Protein AF-A0AAV4SU28-F1 (afdb_monomer)

Structure (mmCIF, N/CA/C/O backbone):
data_AF-A0AAV4SU28-F1
#
_entry.id   AF-A0AAV4SU28-F1
#
loop_
_atom_site.group_PDB
_atom_site.id
_atom_site.type_symbol
_atom_site.label_atom_id
_atom_site.label_alt_id
_atom_site.label_comp_id
_atom_site.label_asym_id
_atom_site.label_entity_id
_atom_site.label_seq_id
_atom_site.pdbx_PDB_ins_code
_atom_site.Cartn_x
_atom_site.Cartn_y
_atom_site.Cartn_z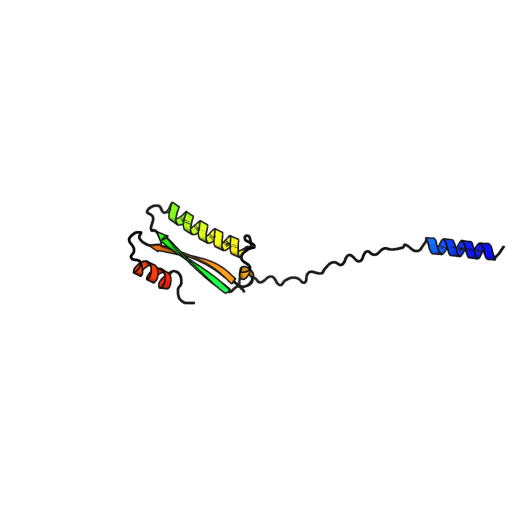
_atom_site.occupancy
_atom_site.B_iso_or_equiv
_atom_site.auth_seq_id
_atom_site.auth_comp_id
_atom_site.auth_asym_id
_atom_site.auth_atom_id
_atom_site.pdbx_PDB_model_num
ATOM 1 N N . MET A 1 1 ? 59.015 34.324 -66.069 1.00 58.31 1 MET A N 1
ATOM 2 C CA . MET A 1 1 ? 57.690 34.863 -65.673 1.00 58.31 1 MET A CA 1
ATOM 3 C C . MET A 1 1 ? 56.615 33.785 -65.488 1.00 58.31 1 MET A C 1
ATOM 5 O O . MET A 1 1 ? 55.782 33.952 -64.611 1.00 58.31 1 MET A O 1
ATOM 9 N N . SER A 1 2 ? 56.654 32.653 -66.210 1.00 60.47 2 SER A N 1
ATOM 10 C CA . SER A 1 2 ? 55.614 31.604 -66.120 1.00 60.47 2 SER A CA 1
ATOM 11 C C . SER A 1 2 ? 55.551 30.825 -64.792 1.00 60.47 2 SER A C 1
ATOM 13 O O . SER A 1 2 ? 54.471 30.420 -64.383 1.00 60.47 2 SER A O 1
ATOM 15 N N . GLN A 1 3 ? 56.673 30.628 -64.085 1.00 62.03 3 GLN A N 1
ATOM 16 C CA . GLN A 1 3 ? 56.677 29.835 -62.841 1.00 62.03 3 GLN A CA 1
ATOM 17 C C . GLN A 1 3 ? 56.096 30.572 -61.624 1.00 62.03 3 GLN A C 1
ATOM 19 O O . GLN A 1 3 ? 55.551 29.937 -60.727 1.00 62.03 3 GLN A O 1
ATOM 24 N N . ILE A 1 4 ? 56.141 31.908 -61.620 1.00 69.88 4 ILE A N 1
ATOM 25 C CA . ILE A 1 4 ? 55.579 32.728 -60.533 1.00 69.88 4 ILE A CA 1
ATOM 26 C C . ILE A 1 4 ? 54.047 32.656 -60.558 1.00 69.88 4 ILE A C 1
ATOM 28 O O . ILE A 1 4 ? 53.417 32.561 -59.511 1.00 69.88 4 ILE A O 1
ATOM 32 N N . ILE A 1 5 ? 53.449 32.615 -61.754 1.00 67.00 5 ILE A N 1
ATOM 33 C CA . ILE A 1 5 ? 51.992 32.531 -61.925 1.00 67.00 5 ILE A CA 1
ATOM 34 C C . ILE A 1 5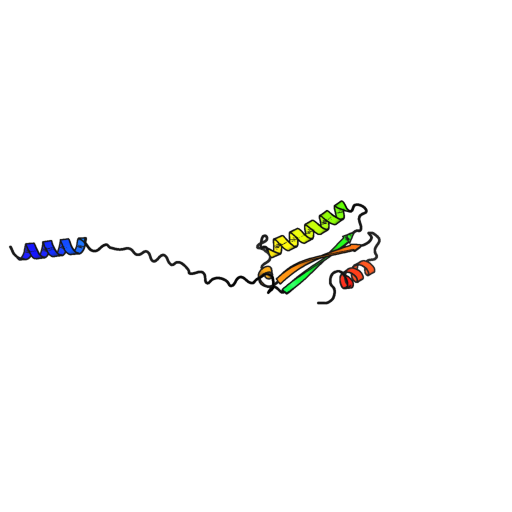 ? 51.465 31.203 -61.371 1.00 67.00 5 ILE A C 1
ATOM 36 O O . ILE A 1 5 ? 50.495 31.204 -60.620 1.00 67.00 5 ILE A O 1
ATOM 40 N N . ILE A 1 6 ? 52.151 30.090 -61.660 1.00 67.00 6 ILE A N 1
ATOM 41 C CA . ILE A 1 6 ? 51.759 28.755 -61.181 1.00 67.00 6 ILE A CA 1
ATOM 42 C C . ILE A 1 6 ? 51.776 28.709 -59.648 1.00 67.00 6 ILE A C 1
ATOM 44 O O . ILE A 1 6 ? 50.833 28.219 -59.028 1.00 67.00 6 ILE A O 1
ATOM 48 N N . LEU A 1 7 ? 52.810 29.282 -59.028 1.00 65.44 7 LEU A N 1
ATOM 49 C CA . LEU A 1 7 ? 52.979 29.265 -57.577 1.00 65.44 7 LEU A CA 1
ATOM 50 C C . LEU A 1 7 ? 51.915 30.121 -56.866 1.00 65.44 7 LEU A C 1
ATOM 52 O O . LEU A 1 7 ? 51.357 29.697 -55.857 1.00 65.44 7 LEU A O 1
ATOM 56 N N . VAL A 1 8 ? 51.546 31.269 -57.445 1.00 68.12 8 VAL A N 1
ATOM 57 C CA . VAL A 1 8 ? 50.462 32.123 -56.931 1.00 68.12 8 VAL A CA 1
ATOM 58 C C . VAL A 1 8 ? 49.094 31.451 -57.094 1.00 68.12 8 VAL A C 1
ATOM 60 O O . VAL A 1 8 ? 48.290 31.478 -56.163 1.00 68.12 8 VAL A O 1
ATOM 63 N N . THR A 1 9 ? 48.836 30.776 -58.221 1.00 63.28 9 THR A N 1
ATOM 64 C CA . THR A 1 9 ? 47.572 30.042 -58.417 1.00 63.28 9 THR A CA 1
ATOM 65 C C . THR A 1 9 ? 47.412 28.860 -57.458 1.00 63.28 9 THR A C 1
ATOM 67 O O . THR A 1 9 ? 46.304 28.595 -56.997 1.00 63.28 9 THR A O 1
ATOM 70 N N . LEU A 1 10 ? 48.507 28.186 -57.092 1.00 63.62 10 LEU A N 1
ATOM 71 C CA . LEU A 1 10 ? 48.478 27.034 -56.185 1.00 63.62 10 LEU A CA 1
ATOM 72 C C . LEU A 1 10 ? 48.218 27.461 -54.729 1.00 63.62 10 LEU A C 1
ATOM 74 O O . LEU A 1 10 ? 47.465 26.803 -54.013 1.00 63.62 10 LEU A O 1
ATOM 78 N N . ILE A 1 11 ? 48.763 28.612 -54.314 1.00 60.94 11 ILE A N 1
ATOM 79 C CA . ILE A 1 11 ? 48.520 29.191 -52.982 1.00 60.94 11 ILE A CA 1
ATOM 80 C C . ILE A 1 11 ? 47.067 29.673 -52.839 1.00 60.94 11 ILE A C 1
ATOM 82 O O . ILE A 1 11 ? 46.440 29.427 -51.809 1.00 60.94 11 ILE A O 1
ATOM 86 N N . LEU A 1 12 ? 46.498 30.301 -53.876 1.00 59.72 12 LEU A N 1
ATOM 87 C CA . LEU A 1 12 ? 45.091 30.726 -53.863 1.00 59.72 12 LEU A CA 1
ATOM 88 C C . LEU A 1 12 ? 44.114 29.541 -53.797 1.00 59.72 12 LEU A C 1
ATOM 90 O O . LEU A 1 12 ? 43.073 29.642 -53.148 1.00 59.72 12 LEU A O 1
ATOM 94 N N . PHE A 1 13 ? 44.454 28.400 -54.404 1.00 58.66 13 PHE A N 1
ATOM 95 C CA . PHE A 1 13 ? 43.609 27.205 -54.345 1.00 58.66 13 PHE A CA 1
ATOM 96 C C . PHE A 1 13 ? 43.636 26.542 -52.956 1.00 58.66 13 PHE A C 1
ATOM 98 O O . PHE A 1 13 ? 42.596 26.124 -52.455 1.00 58.66 13 PHE A O 1
ATOM 105 N N . ALA A 1 14 ? 44.785 26.530 -52.271 1.00 59.59 14 ALA A N 1
ATOM 106 C CA . ALA A 1 14 ? 44.895 25.985 -50.914 1.00 59.59 14 ALA A CA 1
ATOM 107 C C . ALA A 1 14 ? 44.118 26.801 -49.859 1.00 59.59 14 ALA A C 1
ATOM 109 O O . ALA A 1 14 ? 43.637 26.238 -48.878 1.00 59.59 14 ALA A O 1
ATOM 110 N N . ALA A 1 15 ? 43.948 28.111 -50.070 1.00 59.00 15 ALA A N 1
ATOM 111 C CA . ALA A 1 15 ? 43.218 28.993 -49.155 1.00 59.00 15 ALA A CA 1
ATOM 112 C C . ALA A 1 15 ? 41.682 28.892 -49.267 1.00 59.00 15 ALA A C 1
ATOM 114 O O . ALA A 1 15 ? 40.973 29.435 -48.422 1.00 59.00 15 ALA A O 1
ATOM 115 N N . SER A 1 16 ? 41.160 28.216 -50.297 1.00 59.88 16 SER A N 1
ATOM 116 C CA . SER A 1 16 ? 39.715 28.115 -50.563 1.00 59.88 16 SER A CA 1
ATOM 117 C C . SER A 1 16 ? 39.095 26.780 -50.153 1.00 59.88 16 SER A C 1
ATOM 119 O O . SER A 1 16 ? 37.894 26.592 -50.330 1.00 59.88 16 SER A O 1
ATOM 121 N N . ILE A 1 17 ? 39.871 25.868 -49.561 1.00 63.12 17 ILE A N 1
ATOM 122 C CA . ILE A 1 17 ? 39.323 24.645 -48.977 1.00 63.12 17 ILE A CA 1
ATOM 123 C C . ILE A 1 17 ? 38.809 25.010 -47.580 1.00 63.12 17 ILE A C 1
ATOM 125 O O . ILE A 1 17 ? 39.625 25.244 -46.684 1.00 63.12 17 ILE A O 1
ATOM 129 N N . PRO A 1 18 ? 37.484 25.074 -47.345 1.00 53.53 18 PRO A N 1
ATOM 130 C CA . PRO A 1 18 ? 36.981 25.205 -45.993 1.00 53.53 18 PRO A CA 1
ATOM 131 C C . PRO A 1 18 ? 37.435 23.960 -45.235 1.00 53.53 18 PRO A C 1
ATOM 133 O O . PRO A 1 18 ? 36.998 22.844 -45.516 1.00 53.53 18 PRO A O 1
ATOM 136 N N . PHE A 1 19 ? 38.347 24.147 -44.284 1.00 51.09 19 PHE A N 1
ATOM 137 C CA . PHE A 1 19 ? 38.680 23.141 -43.288 1.00 51.09 19 PHE A CA 1
ATOM 138 C C . PHE A 1 19 ? 37.449 22.995 -42.389 1.00 51.09 19 PHE A C 1
ATOM 140 O O . PHE A 1 19 ? 37.352 23.582 -41.312 1.00 51.09 19 PHE A O 1
ATOM 147 N N . SER A 1 20 ? 36.441 22.280 -42.892 1.00 51.75 20 SER A N 1
ATOM 148 C CA . SER A 1 20 ? 35.283 21.865 -42.126 1.00 51.75 20 SER A CA 1
ATOM 149 C C . SER A 1 20 ? 35.785 20.882 -41.085 1.00 51.75 20 SER A C 1
ATOM 151 O O . SER A 1 20 ? 35.870 19.678 -41.314 1.00 51.75 20 SER A O 1
ATOM 153 N N . THR A 1 21 ? 36.130 21.414 -39.917 1.00 53.59 21 THR A N 1
ATOM 154 C CA . THR A 1 21 ? 36.202 20.657 -38.677 1.00 53.59 21 THR A CA 1
ATOM 155 C C . THR A 1 21 ? 34.793 20.178 -38.363 1.00 53.59 21 THR A C 1
ATOM 157 O O . THR A 1 21 ? 34.072 20.740 -37.541 1.00 53.59 21 THR A O 1
ATOM 160 N N . SER A 1 22 ? 34.365 19.118 -39.047 1.00 53.78 22 SER A N 1
ATOM 161 C CA . SER A 1 22 ? 33.235 18.321 -38.608 1.00 53.78 22 SER A CA 1
ATOM 162 C C . SER A 1 22 ? 33.665 17.677 -37.296 1.00 53.78 22 SER A C 1
ATOM 164 O O . SER A 1 22 ? 34.210 16.572 -37.268 1.00 53.78 22 SER A O 1
ATOM 166 N N . SER A 1 23 ? 33.487 18.401 -36.191 1.00 49.00 23 SER A N 1
ATOM 167 C CA . SER A 1 23 ? 33.423 17.777 -34.886 1.00 49.00 23 SER A CA 1
ATOM 168 C C . SER A 1 23 ? 32.253 16.810 -34.989 1.00 49.00 23 SER A C 1
ATOM 170 O O . SER A 1 23 ? 31.087 17.190 -35.086 1.00 49.00 23 SER A O 1
ATOM 172 N N . VAL A 1 24 ? 32.589 15.530 -35.129 1.00 49.97 24 VAL A N 1
ATOM 173 C CA . VAL A 1 24 ? 31.627 14.440 -35.129 1.00 49.97 24 VAL A CA 1
ATOM 174 C C . VAL A 1 24 ? 31.025 14.452 -33.735 1.00 49.97 24 VAL A C 1
ATOM 176 O O . VAL A 1 24 ? 31.533 13.824 -32.805 1.00 49.97 24 VAL A O 1
ATOM 179 N N . PHE A 1 25 ? 29.968 15.245 -33.563 1.00 52.84 25 PHE A N 1
ATOM 180 C CA . PHE A 1 25 ? 29.129 15.205 -32.388 1.00 52.84 25 PHE A CA 1
ATOM 181 C C . PHE A 1 25 ? 28.492 13.826 -32.428 1.00 52.84 25 PHE A C 1
ATOM 183 O O . PHE A 1 25 ? 27.520 13.579 -33.138 1.00 52.84 25 PHE A O 1
ATOM 190 N N . ARG A 1 26 ? 29.138 12.886 -31.733 1.00 49.12 26 ARG A N 1
ATOM 191 C CA . ARG A 1 26 ? 28.680 11.521 -31.517 1.00 49.12 26 ARG A CA 1
ATOM 192 C C . ARG A 1 26 ? 27.393 11.637 -30.706 1.00 49.12 26 ARG A C 1
ATOM 194 O O . ARG A 1 26 ? 27.386 11.491 -29.485 1.00 49.12 26 ARG A O 1
ATOM 201 N N . GLN A 1 27 ? 26.296 11.954 -31.386 1.00 55.03 27 GLN A N 1
ATOM 202 C CA . GLN A 1 27 ? 24.954 11.776 -30.881 1.00 55.03 27 GLN A CA 1
ATOM 203 C C . GLN A 1 27 ? 24.863 10.277 -30.624 1.00 55.03 27 GLN A C 1
ATOM 205 O O . GLN A 1 27 ? 24.655 9.480 -31.536 1.00 55.03 27 GLN A O 1
ATOM 210 N N . ARG A 1 28 ? 25.129 9.872 -29.375 1.00 50.59 28 ARG A N 1
ATOM 211 C CA . ARG A 1 28 ? 24.723 8.569 -28.866 1.00 50.59 28 ARG A CA 1
ATOM 212 C C . ARG A 1 28 ? 23.227 8.520 -29.131 1.00 50.59 28 ARG A C 1
ATOM 214 O O . ARG A 1 28 ? 22.459 9.094 -28.358 1.00 50.59 28 ARG A O 1
ATOM 221 N N . GLN A 1 29 ? 22.835 7.903 -30.243 1.00 53.72 29 GLN A N 1
ATOM 222 C CA . GLN A 1 29 ? 21.472 7.477 -30.474 1.00 53.72 29 GLN A CA 1
ATOM 223 C C . GLN A 1 29 ? 21.173 6.544 -29.309 1.00 53.72 29 GLN A C 1
ATOM 225 O O . GLN A 1 29 ? 21.588 5.387 -29.278 1.00 53.72 29 GLN A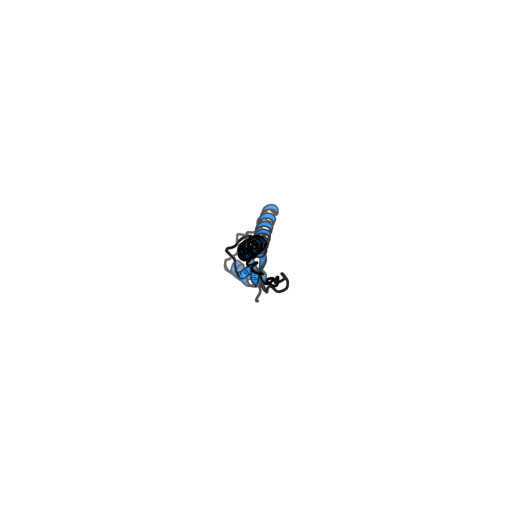 O 1
ATOM 230 N N . LYS A 1 30 ? 20.566 7.106 -28.261 1.00 52.75 30 LYS A N 1
ATOM 231 C CA . LYS A 1 30 ? 19.957 6.320 -27.207 1.00 52.75 30 LYS A CA 1
ATOM 232 C C . LYS A 1 30 ? 18.895 5.532 -27.949 1.00 52.75 30 LYS A C 1
ATOM 234 O O . LYS A 1 30 ? 17.900 6.122 -28.362 1.00 52.75 30 LYS A O 1
ATOM 239 N N . GLN A 1 31 ? 19.153 4.245 -28.176 1.00 53.34 31 GLN A N 1
ATOM 240 C CA . GLN A 1 31 ? 18.107 3.320 -28.582 1.00 53.34 31 GLN A CA 1
ATOM 241 C C . GLN A 1 31 ? 16.891 3.631 -27.705 1.00 53.34 31 GLN A C 1
ATOM 243 O O . GLN A 1 31 ? 17.069 3.786 -26.485 1.00 53.34 31 GLN A O 1
ATOM 248 N N . PRO A 1 32 ? 15.703 3.842 -28.294 1.00 52.69 32 PRO A N 1
ATOM 249 C CA . PRO A 1 32 ? 14.519 4.092 -27.501 1.00 52.69 32 PRO A CA 1
ATOM 250 C C . PRO A 1 32 ? 14.369 2.880 -26.590 1.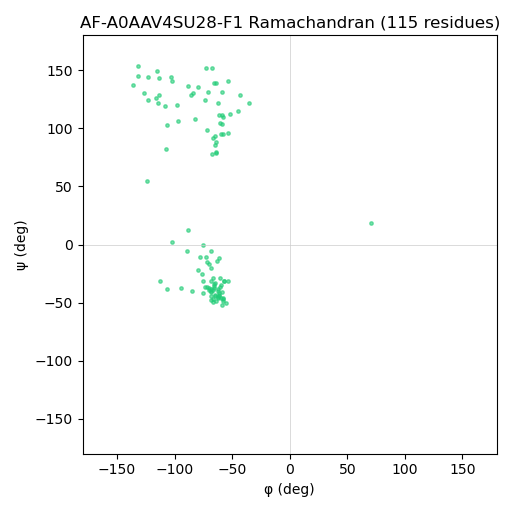00 52.69 32 PRO A C 1
ATOM 252 O O . PRO A 1 32 ? 14.131 1.772 -27.059 1.00 52.69 32 PRO A O 1
ATOM 255 N N . LYS A 1 33 ? 14.608 3.072 -25.287 1.00 57.19 33 LYS A N 1
ATOM 256 C CA . LYS A 1 33 ? 14.248 2.063 -24.300 1.00 57.19 33 LYS A CA 1
ATOM 257 C C . LYS A 1 33 ? 12.751 1.889 -24.465 1.00 57.19 33 LYS A C 1
ATOM 259 O O . LYS A 1 33 ? 12.009 2.840 -24.215 1.00 57.19 33 LYS A O 1
ATOM 264 N N . GLU A 1 34 ? 12.360 0.725 -24.960 1.00 58.34 34 GLU A N 1
ATOM 265 C CA . GLU A 1 34 ? 10.979 0.288 -25.030 1.00 58.34 34 GLU A CA 1
ATOM 266 C C . GLU A 1 34 ? 10.331 0.620 -23.684 1.00 58.34 34 GLU A C 1
ATOM 268 O O . GLU A 1 34 ? 10.807 0.208 -22.619 1.00 58.34 34 GLU A O 1
ATOM 273 N N . LYS A 1 35 ? 9.357 1.533 -23.711 1.00 59.31 35 LYS A N 1
ATOM 274 C CA . LYS A 1 35 ? 8.666 1.956 -22.497 1.00 59.31 35 LYS A CA 1
ATOM 275 C C . LYS A 1 35 ? 7.790 0.784 -22.088 1.00 59.31 35 LYS A C 1
ATOM 277 O O . LYS A 1 35 ? 6.701 0.648 -22.626 1.00 59.31 35 LYS A O 1
ATOM 282 N N . ILE A 1 36 ? 8.272 -0.020 -21.142 1.00 63.03 36 ILE A N 1
ATOM 283 C CA . ILE A 1 36 ? 7.458 -1.014 -20.440 1.00 63.03 36 ILE A CA 1
ATOM 284 C C . ILE A 1 36 ? 6.230 -0.277 -19.908 1.00 63.03 36 ILE A C 1
ATOM 286 O O . ILE A 1 36 ? 6.347 0.631 -19.072 1.00 63.03 36 ILE A O 1
ATOM 290 N N . THR A 1 37 ? 5.070 -0.607 -20.461 1.00 66.38 37 THR A N 1
ATOM 291 C CA . THR A 1 37 ? 3.797 -0.030 -20.053 1.00 66.38 37 THR A CA 1
ATOM 292 C C . THR A 1 37 ? 3.403 -0.592 -18.691 1.00 66.38 37 THR A C 1
ATOM 294 O O . THR A 1 37 ? 3.781 -1.702 -18.327 1.00 66.38 37 THR A O 1
ATOM 297 N N . ASP A 1 38 ? 2.640 0.161 -17.894 1.00 65.62 38 ASP A N 1
ATOM 298 C CA . ASP A 1 38 ? 2.233 -0.290 -16.549 1.00 65.62 38 ASP A CA 1
ATOM 299 C C . ASP A 1 38 ? 1.375 -1.572 -16.558 1.00 65.62 38 ASP A C 1
ATOM 301 O O . ASP A 1 38 ? 1.175 -2.163 -15.499 1.00 65.62 38 ASP A O 1
ATOM 305 N N . HIS A 1 39 ? 0.887 -2.003 -17.727 1.00 67.50 39 HIS A N 1
ATOM 306 C CA . HIS A 1 39 ? 0.165 -3.261 -17.933 1.00 67.50 39 HIS A CA 1
ATOM 307 C C . HIS A 1 39 ? 1.078 -4.490 -18.036 1.00 67.50 39 HIS A C 1
ATOM 309 O O . HIS A 1 39 ? 0.624 -5.593 -17.754 1.00 67.50 39 HIS A O 1
ATOM 315 N N . ASP A 1 40 ? 2.354 -4.303 -18.380 1.00 77.88 40 ASP A N 1
ATOM 316 C CA . ASP A 1 40 ? 3.317 -5.401 -18.545 1.00 77.88 40 ASP A CA 1
ATOM 317 C C . ASP A 1 40 ? 4.039 -5.738 -17.233 1.00 77.88 40 ASP A C 1
ATOM 319 O O . ASP A 1 40 ? 4.834 -6.676 -17.157 1.00 77.88 40 ASP A O 1
ATOM 323 N N . LYS A 1 41 ? 3.793 -4.944 -16.186 1.00 85.12 41 LYS A N 1
ATOM 324 C CA . LYS A 1 41 ? 4.441 -5.093 -14.886 1.00 85.12 41 LYS A CA 1
ATOM 325 C C . LYS A 1 41 ? 3.670 -6.055 -13.998 1.00 85.12 41 LYS A C 1
ATOM 327 O O . LYS A 1 41 ? 2.455 -5.951 -13.850 1.00 85.12 41 LYS A O 1
ATOM 332 N N . ILE A 1 42 ? 4.406 -6.927 -13.320 1.00 87.62 42 ILE A N 1
ATOM 333 C CA . ILE A 1 42 ? 3.847 -7.894 -12.375 1.00 87.62 42 ILE A CA 1
ATOM 334 C C . ILE A 1 42 ? 3.417 -7.150 -11.096 1.00 87.62 42 ILE A C 1
ATOM 336 O O . ILE A 1 42 ? 4.250 -6.462 -10.491 1.00 87.62 42 ILE A O 1
ATOM 340 N N . PRO A 1 43 ? 2.152 -7.252 -10.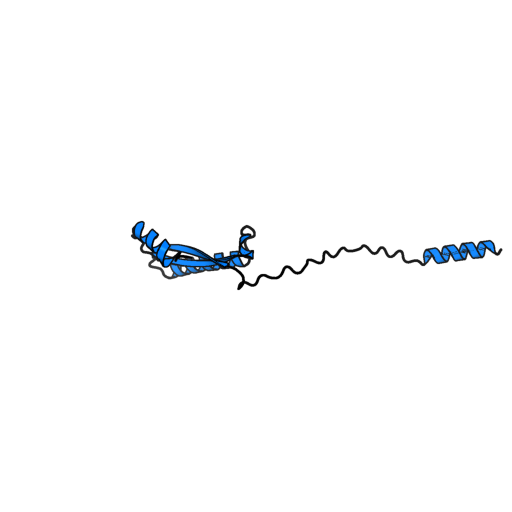653 1.00 87.25 43 PRO A N 1
ATOM 341 C CA . PRO A 1 43 ? 1.700 -6.588 -9.438 1.00 87.25 43 PRO A CA 1
ATOM 342 C C . PRO A 1 43 ? 2.304 -7.254 -8.192 1.00 87.25 43 PRO A C 1
ATOM 344 O O . PRO A 1 43 ? 2.253 -8.470 -8.027 1.00 87.25 43 PRO A O 1
ATOM 347 N N . ILE A 1 44 ? 2.861 -6.445 -7.293 1.00 87.38 44 ILE A N 1
ATOM 348 C CA . ILE A 1 44 ? 3.299 -6.831 -5.952 1.00 87.38 44 ILE A CA 1
ATOM 349 C C . ILE A 1 44 ? 2.415 -6.095 -4.954 1.00 87.38 44 ILE A C 1
ATOM 351 O O . ILE A 1 44 ? 2.397 -4.863 -4.915 1.00 87.38 44 ILE A O 1
ATOM 355 N N . LYS A 1 45 ? 1.730 -6.854 -4.103 1.00 86.00 45 LYS A N 1
ATOM 356 C CA . LYS A 1 45 ? 0.903 -6.297 -3.036 1.00 86.00 45 LYS A CA 1
ATOM 357 C C . LYS A 1 45 ? 1.748 -6.016 -1.800 1.00 86.00 45 LYS A C 1
ATOM 359 O O . LYS A 1 45 ? 2.470 -6.886 -1.320 1.00 86.00 45 LYS A O 1
ATOM 364 N N . ILE A 1 46 ? 1.650 -4.796 -1.287 1.00 85.56 46 ILE A N 1
ATOM 365 C CA . ILE A 1 46 ? 2.189 -4.409 0.013 1.00 85.56 46 ILE A CA 1
ATOM 366 C C . ILE A 1 46 ? 1.014 -4.211 0.946 1.00 85.56 46 ILE A C 1
ATOM 368 O O . ILE A 1 46 ? 0.159 -3.353 0.734 1.00 85.56 46 ILE A O 1
ATOM 372 N N . GLY A 1 47 ? 1.020 -5.020 1.988 1.00 84.69 47 GLY A N 1
ATOM 373 C CA . GLY A 1 47 ? -0.033 -5.094 2.963 1.00 84.69 47 GLY A CA 1
ATOM 374 C C . GLY A 1 47 ? 0.279 -4.374 4.267 1.00 84.69 47 GLY A C 1
ATOM 375 O O . GLY A 1 47 ? 1.397 -4.490 4.768 1.00 84.69 47 GLY A O 1
ATOM 376 N N . ALA A 1 48 ? -0.705 -3.696 4.855 1.00 87.38 48 ALA A N 1
ATOM 377 C CA . ALA A 1 48 ? -0.611 -3.178 6.218 1.00 87.38 48 ALA A CA 1
ATOM 378 C C . ALA A 1 48 ? -1.903 -3.428 7.007 1.00 87.38 48 ALA A C 1
ATOM 380 O O . ALA A 1 48 ? -3.001 -3.208 6.500 1.00 87.38 48 ALA A O 1
ATOM 381 N N . ILE A 1 49 ? -1.756 -3.844 8.267 1.00 88.69 49 ILE A N 1
ATOM 382 C CA . ILE A 1 49 ? -2.858 -3.897 9.233 1.00 88.69 49 ILE A CA 1
ATOM 383 C C . ILE A 1 49 ? -2.777 -2.642 10.088 1.00 88.69 49 ILE A C 1
ATOM 385 O O . ILE A 1 49 ? -1.768 -2.393 10.750 1.00 88.69 49 ILE A O 1
ATOM 389 N N . LEU A 1 50 ? -3.839 -1.847 10.057 1.00 88.25 50 LEU A N 1
ATOM 390 C CA . LEU A 1 50 ? -3.940 -0.597 10.791 1.00 88.25 50 LEU A CA 1
ATOM 391 C C . LEU A 1 50 ? -4.824 -0.783 12.029 1.00 88.25 50 LEU A C 1
ATOM 393 O O . LEU A 1 50 ? -5.824 -1.505 11.970 1.00 88.25 50 LEU A O 1
ATOM 397 N N . PRO A 1 51 ? -4.504 -0.118 13.150 1.00 86.31 51 PRO A N 1
ATOM 398 C CA . PRO A 1 51 ? -5.379 -0.128 14.308 1.00 86.31 51 PRO A CA 1
ATOM 399 C C . PRO A 1 51 ? -6.705 0.560 13.969 1.00 86.31 51 PRO A C 1
ATOM 401 O O . PRO A 1 51 ? -6.743 1.611 13.324 1.00 86.31 51 PRO A O 1
ATOM 404 N N . ALA A 1 52 ? -7.803 -0.017 14.441 1.00 85.62 52 ALA A N 1
ATOM 405 C CA . ALA A 1 52 ? -9.121 0.578 14.356 1.00 85.62 52 ALA A CA 1
ATOM 406 C C . ALA A 1 52 ? -9.117 1.880 15.151 1.00 85.62 52 A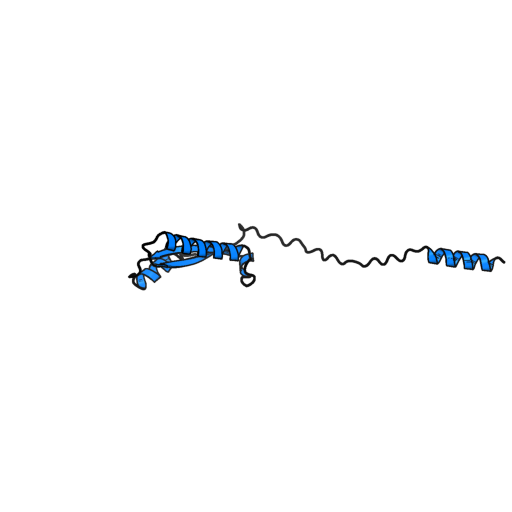LA A C 1
ATOM 408 O O . ALA A 1 52 ? -8.825 1.903 16.346 1.00 85.62 52 ALA A O 1
ATOM 409 N N . THR A 1 53 ? -9.438 2.972 14.469 1.00 82.50 53 THR A N 1
ATOM 410 C CA . THR A 1 53 ? -9.565 4.294 15.074 1.00 82.50 53 THR A CA 1
ATOM 411 C C . THR A 1 53 ? -11.021 4.727 14.996 1.00 82.50 53 THR A C 1
ATOM 413 O O . THR A 1 53 ? -11.707 4.449 14.014 1.00 82.50 53 THR A O 1
ATOM 416 N N . ALA A 1 54 ? -11.503 5.421 16.028 1.00 76.12 54 ALA A N 1
ATOM 417 C CA . ALA A 1 54 ? -12.844 6.011 16.012 1.00 76.12 54 ALA A CA 1
ATOM 418 C C . ALA A 1 54 ? -12.956 7.165 14.996 1.00 76.12 54 ALA A C 1
ATOM 420 O O . ALA A 1 54 ? -14.049 7.529 14.571 1.00 76.12 54 ALA A O 1
ATOM 421 N N . PHE A 1 55 ? -11.818 7.740 14.596 1.00 84.88 55 PHE A N 1
ATOM 422 C CA . PHE A 1 55 ? -11.753 8.887 13.703 1.00 84.88 55 PHE A CA 1
ATOM 423 C C . PHE A 1 55 ? -11.510 8.446 12.263 1.00 84.88 55 PHE A C 1
ATOM 425 O O . PHE A 1 55 ? -10.390 8.127 11.864 1.00 84.88 55 PHE A O 1
ATOM 432 N N . GLU A 1 56 ? -12.554 8.528 11.445 1.00 85.12 56 GLU A N 1
ATOM 433 C CA . GLU A 1 56 ? -12.482 8.193 10.021 1.00 85.12 56 GLU A CA 1
ATOM 434 C C . GLU A 1 56 ? -11.419 9.015 9.266 1.00 85.12 56 GLU A C 1
ATOM 436 O O . GLU A 1 56 ? -10.771 8.527 8.340 1.00 85.12 56 GLU A O 1
ATOM 441 N N . GLN A 1 57 ? -11.181 10.256 9.696 1.00 88.00 57 GLN A N 1
ATOM 442 C CA . GLN A 1 57 ? -10.157 11.134 9.125 1.00 88.00 57 GLN A CA 1
ATOM 443 C C . GLN A 1 57 ? -8.752 10.528 9.223 1.00 88.00 57 GLN A C 1
ATOM 445 O O . GLN A 1 57 ? -7.988 10.605 8.263 1.00 88.00 57 GLN A O 1
ATOM 450 N N . ILE A 1 58 ? -8.434 9.891 10.352 1.00 86.38 58 ILE A N 1
ATOM 451 C CA . ILE A 1 58 ? -7.133 9.257 10.586 1.00 86.38 58 ILE A CA 1
ATOM 452 C C . ILE A 1 58 ? -6.978 8.042 9.666 1.00 86.38 58 ILE A C 1
ATOM 454 O O . ILE A 1 58 ? -5.955 7.894 9.000 1.00 86.38 58 ILE A O 1
ATOM 458 N N . ARG A 1 59 ? -8.026 7.217 9.544 1.00 85.75 59 ARG A N 1
ATOM 459 C CA . ARG A 1 59 ? -8.049 6.088 8.602 1.00 85.75 59 ARG A CA 1
ATOM 460 C C . ARG A 1 59 ? -7.775 6.546 7.166 1.00 85.75 59 ARG A C 1
ATOM 462 O O . ARG A 1 59 ? -6.865 6.034 6.521 1.00 85.75 59 ARG A O 1
ATOM 469 N N . ARG A 1 60 ? -8.495 7.572 6.699 1.00 88.94 60 ARG A N 1
ATOM 470 C CA . ARG A 1 60 ? -8.313 8.138 5.351 1.00 88.94 60 ARG A CA 1
ATOM 471 C C . ARG A 1 60 ? -6.899 8.683 5.134 1.00 88.94 60 ARG A C 1
ATOM 473 O O . ARG A 1 60 ? -6.371 8.567 4.032 1.00 88.94 60 ARG A O 1
ATOM 480 N N . GLN A 1 61 ? -6.285 9.280 6.158 1.00 90.25 61 GLN A N 1
ATOM 481 C CA . GLN A 1 61 ? -4.904 9.765 6.078 1.00 90.25 61 GLN A CA 1
ATOM 482 C C . GLN A 1 61 ? -3.905 8.621 5.891 1.00 90.25 61 GLN A C 1
ATOM 484 O O . GLN A 1 61 ? -3.022 8.741 5.041 1.00 90.25 61 GLN A O 1
ATOM 489 N N . TYR A 1 62 ? -4.055 7.515 6.625 1.00 89.06 62 TYR A N 1
ATOM 490 C CA . TYR A 1 62 ? -3.194 6.343 6.454 1.00 89.06 62 TYR A CA 1
ATOM 491 C C . TYR A 1 62 ? -3.355 5.700 5.078 1.00 89.06 62 TYR A C 1
ATOM 493 O O . TYR A 1 62 ? -2.354 5.483 4.392 1.00 89.06 62 TYR A O 1
ATOM 501 N N . ASP A 1 63 ? -4.597 5.462 4.648 1.00 88.75 63 ASP A N 1
ATOM 502 C CA . ASP A 1 63 ? -4.884 4.875 3.336 1.00 88.75 63 ASP A CA 1
ATOM 503 C C . ASP A 1 63 ? -4.290 5.744 2.219 1.00 88.75 63 ASP A C 1
ATOM 505 O O . ASP A 1 63 ? -3.560 5.258 1.352 1.00 88.75 63 ASP A O 1
ATOM 509 N N . LYS A 1 64 ? -4.508 7.064 2.291 1.00 92.25 64 LYS A N 1
ATOM 510 C CA . LYS A 1 64 ? -3.930 8.015 1.340 1.00 92.25 64 LYS A CA 1
ATOM 511 C C . LYS A 1 64 ? -2.403 7.976 1.351 1.00 92.25 64 LYS A C 1
ATOM 513 O O . LYS A 1 64 ? -1.798 7.926 0.286 1.00 92.25 64 LYS A O 1
ATOM 518 N N . ALA A 1 65 ? -1.768 7.982 2.522 1.00 91.88 65 ALA A N 1
ATOM 519 C CA . ALA A 1 65 ? -0.311 7.977 2.628 1.00 91.88 65 ALA A CA 1
ATOM 520 C C . ALA A 1 65 ? 0.313 6.713 2.015 1.00 91.88 65 ALA A C 1
ATOM 522 O O . ALA A 1 65 ? 1.333 6.803 1.325 1.00 91.88 65 ALA A O 1
ATOM 523 N N . LEU A 1 66 ? -0.304 5.547 2.221 1.00 90.56 66 LEU A N 1
ATOM 524 C CA . LEU A 1 66 ? 0.156 4.280 1.651 1.00 90.56 66 LEU A CA 1
ATOM 525 C C . LEU A 1 66 ? -0.012 4.251 0.129 1.00 90.56 66 LEU A C 1
ATOM 527 O O . LEU A 1 66 ? 0.947 3.950 -0.588 1.00 90.56 66 LEU A O 1
ATOM 531 N N . VAL A 1 67 ? -1.186 4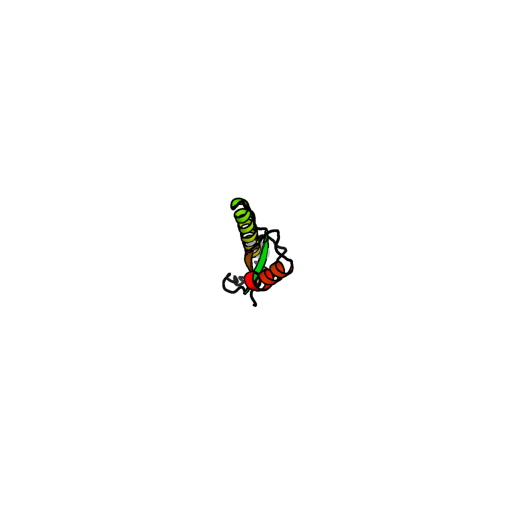.643 -0.368 1.00 91.56 67 VAL A N 1
ATOM 532 C CA . VAL A 1 67 ? -1.474 4.716 -1.807 1.00 91.56 67 VAL A CA 1
ATOM 533 C C . VAL A 1 67 ? -0.564 5.730 -2.505 1.00 91.56 67 VAL A C 1
ATOM 535 O O . VAL A 1 67 ? 0.050 5.415 -3.526 1.00 91.56 67 VAL A O 1
ATOM 538 N N . ASP A 1 68 ? -0.399 6.927 -1.940 1.00 93.38 68 ASP A N 1
ATOM 539 C CA . ASP A 1 68 ? 0.479 7.963 -2.490 1.00 93.38 68 ASP A CA 1
ATOM 540 C C . ASP A 1 68 ? 1.939 7.500 -2.507 1.00 93.38 68 ASP A C 1
ATOM 542 O O . ASP A 1 68 ? 2.670 7.759 -3.468 1.00 93.38 68 ASP A O 1
ATOM 546 N N . THR A 1 69 ? 2.381 6.777 -1.477 1.00 91.44 69 THR A N 1
ATOM 547 C CA . THR A 1 69 ? 3.741 6.229 -1.416 1.00 91.44 69 THR A CA 1
ATOM 548 C C . THR A 1 69 ? 3.961 5.161 -2.484 1.00 91.44 69 THR A C 1
ATOM 550 O O . THR A 1 69 ? 4.946 5.252 -3.220 1.00 91.44 69 THR A O 1
ATOM 553 N N . ALA A 1 70 ? 3.037 4.209 -2.637 1.00 91.31 70 ALA A N 1
ATOM 554 C CA . ALA A 1 70 ? 3.103 3.193 -3.689 1.00 91.31 70 ALA A CA 1
ATOM 555 C C . ALA A 1 70 ? 3.140 3.835 -5.087 1.00 91.31 70 ALA A C 1
ATOM 557 O O . ALA A 1 70 ? 4.016 3.527 -5.897 1.00 91.31 70 ALA A O 1
ATOM 558 N N . ASN A 1 71 ? 2.273 4.821 -5.334 1.00 91.31 71 ASN A N 1
ATOM 559 C CA . ASN A 1 71 ? 2.244 5.578 -6.584 1.00 91.31 71 ASN A CA 1
ATOM 560 C C . ASN A 1 71 ? 3.552 6.336 -6.846 1.00 91.31 71 ASN A C 1
ATOM 562 O O . ASN A 1 71 ? 4.054 6.347 -7.970 1.00 91.31 71 ASN A O 1
ATOM 566 N N . ASN A 1 72 ? 4.133 6.963 -5.822 1.00 92.50 72 ASN A N 1
ATOM 567 C CA . ASN A 1 72 ? 5.411 7.664 -5.940 1.00 92.50 72 ASN A CA 1
ATOM 568 C C . ASN A 1 72 ? 6.574 6.706 -6.245 1.00 92.50 72 ASN A C 1
ATOM 570 O O . ASN A 1 72 ? 7.466 7.060 -7.020 1.00 92.50 72 ASN A O 1
ATOM 574 N N . ILE A 1 73 ? 6.567 5.502 -5.665 1.00 90.88 73 ILE A N 1
ATOM 575 C CA . ILE A 1 73 ? 7.560 4.464 -5.965 1.00 90.88 73 ILE A CA 1
ATOM 576 C C . ILE A 1 73 ? 7.401 3.988 -7.411 1.00 90.88 73 ILE A C 1
ATOM 578 O O . ILE A 1 73 ? 8.379 4.024 -8.154 1.00 90.88 73 ILE A O 1
ATOM 582 N N . ASN A 1 74 ? 6.183 3.653 -7.842 1.00 90.06 74 ASN A N 1
ATOM 583 C CA . ASN A 1 74 ? 5.905 3.204 -9.211 1.00 90.06 74 ASN A CA 1
ATOM 584 C C . ASN A 1 74 ? 6.294 4.248 -10.270 1.00 90.06 74 ASN A C 1
ATOM 586 O O . ASN A 1 74 ? 6.800 3.896 -11.332 1.00 90.06 74 ASN A O 1
ATOM 590 N N . LYS A 1 75 ? 6.131 5.542 -9.961 1.00 89.50 75 LYS A N 1
ATOM 591 C CA . LYS A 1 75 ? 6.555 6.661 -10.823 1.00 89.50 75 LYS A CA 1
ATOM 592 C C . LYS A 1 75 ? 8.070 6.910 -10.820 1.00 89.50 75 LYS A C 1
ATOM 594 O O . LYS A 1 75 ? 8.533 7.844 -11.470 1.00 89.50 75 LYS A O 1
ATOM 599 N N . GLY A 1 76 ? 8.850 6.136 -10.064 1.00 86.44 76 GLY A N 1
ATOM 600 C CA . GLY A 1 76 ? 10.303 6.289 -9.983 1.00 86.44 76 GLY A CA 1
ATOM 601 C C . GLY A 1 76 ? 10.760 7.543 -9.232 1.00 86.44 76 GLY A C 1
ATOM 602 O O . GLY A 1 76 ? 11.918 7.944 -9.361 1.00 86.44 76 GLY A O 1
ATOM 603 N N . LYS A 1 77 ? 9.890 8.165 -8.416 1.00 87.25 77 LYS A N 1
ATOM 604 C CA . LYS A 1 77 ? 10.253 9.332 -7.584 1.00 87.25 77 LYS A CA 1
ATOM 605 C C . LYS A 1 77 ? 11.376 8.986 -6.600 1.00 87.25 77 LYS A C 1
ATOM 607 O O . LYS A 1 77 ? 12.187 9.838 -6.247 1.00 87.25 77 LYS A O 1
ATOM 612 N N . PHE A 1 78 ? 11.447 7.718 -6.195 1.00 85.19 78 PHE A N 1
ATOM 613 C CA . PHE A 1 78 ? 12.488 7.177 -5.330 1.00 85.19 78 PHE A CA 1
ATOM 614 C C . PHE A 1 78 ? 13.449 6.294 -6.131 1.00 85.19 78 PHE A C 1
ATOM 616 O O . PHE A 1 78 ? 13.163 5.131 -6.408 1.00 85.19 78 PHE A O 1
ATOM 623 N N . ARG A 1 79 ? 14.638 6.822 -6.444 1.00 79.62 79 ARG A N 1
ATOM 624 C CA . ARG A 1 79 ? 15.662 6.119 -7.246 1.00 79.62 79 ARG A CA 1
ATOM 625 C C . ARG A 1 79 ? 16.219 4.840 -6.606 1.00 79.62 79 ARG A C 1
ATOM 627 O O . ARG A 1 79 ? 16.855 4.052 -7.292 1.00 79.62 79 ARG A O 1
ATOM 634 N N . ARG A 1 80 ? 15.982 4.630 -5.307 1.00 86.44 80 ARG A N 1
ATOM 635 C CA . ARG A 1 80 ? 16.440 3.449 -4.554 1.00 86.44 80 ARG A CA 1
ATOM 636 C C . ARG A 1 80 ? 15.717 2.146 -4.927 1.00 86.44 80 ARG A C 1
ATOM 638 O O . ARG A 1 80 ? 16.210 1.076 -4.598 1.00 86.44 80 ARG A O 1
ATOM 645 N N . PHE A 1 81 ? 14.565 2.218 -5.595 1.00 80.69 81 PHE A N 1
ATOM 646 C CA . PHE A 1 81 ? 13.733 1.049 -5.895 1.00 80.69 81 PHE A CA 1
ATOM 647 C C . PHE A 1 81 ? 13.804 0.673 -7.382 1.00 80.69 81 PHE A C 1
ATOM 649 O O . PHE A 1 81 ? 12.938 1.034 -8.179 1.00 80.69 81 PHE A O 1
ATOM 656 N N . GLY A 1 82 ? 14.852 -0.070 -7.757 1.00 79.69 82 GLY A N 1
ATOM 657 C CA . GLY A 1 82 ? 15.106 -0.495 -9.144 1.00 79.69 82 GLY A CA 1
ATOM 658 C C . GLY A 1 82 ? 14.176 -1.596 -9.676 1.00 79.69 82 GLY A C 1
ATOM 659 O O . GLY A 1 82 ? 14.151 -1.847 -10.880 1.00 79.69 82 GLY A O 1
ATOM 660 N N . PHE A 1 83 ? 13.386 -2.228 -8.803 1.00 84.75 83 PHE A N 1
ATOM 661 C CA . PHE A 1 83 ? 12.441 -3.289 -9.172 1.00 84.75 83 PHE A CA 1
ATOM 662 C C . PHE A 1 83 ? 11.210 -2.770 -9.938 1.00 84.75 83 PHE A C 1
ATOM 664 O O . PHE A 1 83 ? 10.516 -3.544 -10.589 1.00 84.75 83 PHE A O 1
ATOM 671 N N . THR A 1 84 ? 10.961 -1.457 -9.918 1.00 81.94 84 THR A N 1
ATOM 672 C CA . THR A 1 84 ? 9.775 -0.803 -10.512 1.00 81.94 84 THR A CA 1
ATOM 673 C C . THR A 1 84 ? 9.727 -0.834 -12.047 1.00 81.94 84 THR A C 1
ATOM 675 O O . THR A 1 84 ? 8.736 -0.427 -12.656 1.00 81.94 84 THR A O 1
ATOM 678 N N . ASN A 1 85 ? 10.791 -1.340 -12.680 1.00 81.62 85 ASN A N 1
ATOM 679 C CA . ASN A 1 85 ? 10.837 -1.616 -14.116 1.00 81.62 85 ASN A CA 1
ATOM 680 C C . ASN A 1 85 ? 10.048 -2.877 -14.495 1.00 81.62 85 ASN A C 1
ATOM 682 O O . ASN A 1 85 ? 9.515 -2.936 -15.594 1.00 81.62 85 ASN A O 1
ATOM 686 N N . VAL A 1 86 ? 9.986 -3.865 -13.597 1.00 86.06 86 VAL A N 1
ATOM 687 C CA . VAL A 1 86 ? 9.351 -5.177 -13.832 1.00 86.06 86 VAL A CA 1
ATOM 688 C C . VAL A 1 86 ? 8.103 -5.343 -12.974 1.00 86.06 86 VAL A C 1
ATOM 690 O O . VAL A 1 86 ? 7.147 -5.991 -13.385 1.00 86.06 86 VAL A O 1
ATOM 693 N N . TYR A 1 87 ? 8.097 -4.734 -11.791 1.00 88.31 87 TYR A N 1
ATOM 694 C CA . TYR A 1 87 ? 7.030 -4.892 -10.818 1.00 88.31 87 TYR A CA 1
ATOM 695 C C . TYR A 1 87 ? 6.287 -3.585 -10.572 1.00 88.31 87 TYR A C 1
ATOM 697 O O . TYR A 1 87 ? 6.870 -2.499 -10.611 1.00 88.31 87 TYR A O 1
ATOM 705 N N . ARG A 1 88 ? 4.999 -3.699 -10.258 1.00 88.88 88 ARG A N 1
ATOM 706 C CA . ARG A 1 88 ? 4.133 -2.588 -9.865 1.00 88.88 88 ARG A CA 1
ATOM 707 C C . ARG A 1 88 ? 3.661 -2.799 -8.436 1.00 88.88 88 ARG A C 1
ATOM 709 O O . ARG A 1 88 ? 3.097 -3.834 -8.127 1.00 88.88 88 ARG A O 1
ATOM 716 N N . LEU A 1 89 ? 3.862 -1.816 -7.567 1.00 90.06 89 LEU A N 1
ATOM 717 C CA . LEU A 1 89 ? 3.372 -1.886 -6.195 1.00 90.06 89 LEU A CA 1
ATOM 718 C C . LEU A 1 89 ? 1.888 -1.541 -6.111 1.00 90.06 89 LEU A C 1
ATOM 720 O O . LEU A 1 89 ? 1.458 -0.519 -6.650 1.00 90.06 89 LEU A O 1
ATOM 724 N N . GLU A 1 90 ? 1.151 -2.337 -5.352 1.00 89.38 90 GLU 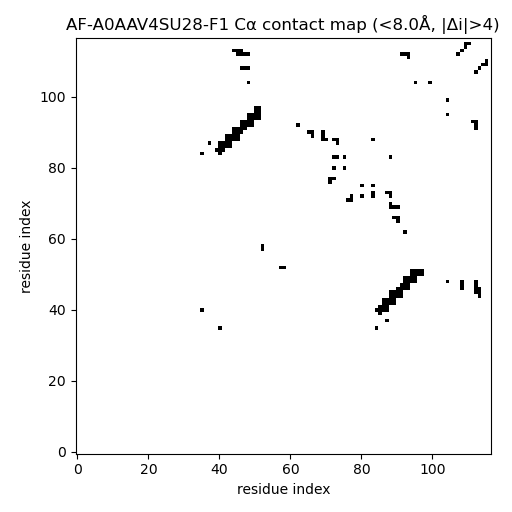A N 1
ATOM 725 C CA . GLU A 1 90 ? -0.240 -2.103 -4.978 1.00 89.38 90 GLU A CA 1
ATOM 726 C C . GLU A 1 90 ? -0.346 -2.087 -3.455 1.00 89.38 90 GLU A C 1
ATOM 728 O O . GLU A 1 90 ? 0.091 -3.021 -2.786 1.00 89.38 90 GLU A O 1
ATOM 733 N N . ALA A 1 91 ? -0.881 -1.005 -2.893 1.00 89.50 91 ALA A N 1
ATOM 734 C CA . ALA A 1 91 ? -1.097 -0.908 -1.456 1.00 89.50 91 ALA A CA 1
ATOM 735 C C . ALA A 1 91 ? -2.428 -1.572 -1.090 1.00 89.50 91 ALA A C 1
ATOM 737 O O . ALA A 1 91 ? -3.455 -1.265 -1.694 1.00 89.50 91 ALA A O 1
ATOM 738 N N . GLN A 1 92 ? -2.403 -2.440 -0.084 1.00 87.75 92 GLN A N 1
ATOM 739 C CA . GLN A 1 92 ? -3.585 -3.067 0.487 1.00 87.75 92 GLN A CA 1
ATOM 740 C C . GLN A 1 92 ? -3.591 -2.846 1.997 1.00 87.75 92 GLN A C 1
ATOM 742 O O . GLN A 1 92 ? -2.594 -3.077 2.682 1.00 87.75 92 GLN A O 1
ATOM 747 N N . THR A 1 93 ? -4.717 -2.376 2.517 1.00 87.81 93 THR A N 1
ATOM 748 C CA . THR A 1 93 ? -4.891 -2.108 3.942 1.00 87.81 93 THR A CA 1
ATOM 749 C C . THR A 1 93 ? -6.069 -2.885 4.482 1.00 87.81 93 THR A C 1
ATOM 751 O O . THR A 1 93 ? -7.078 -3.061 3.800 1.00 87.81 93 THR A O 1
ATOM 754 N N . ASP A 1 94 ? -5.928 -3.331 5.724 1.00 88.44 94 ASP A N 1
ATOM 755 C CA . ASP A 1 94 ? -7.057 -3.780 6.519 1.00 88.44 94 ASP A CA 1
ATOM 756 C C . ASP A 1 94 ? -7.020 -3.149 7.912 1.00 88.44 94 ASP A C 1
ATOM 758 O O . ASP A 1 94 ? -5.966 -2.726 8.399 1.00 88.44 94 ASP A O 1
ATOM 762 N N . VAL A 1 95 ? -8.190 -3.021 8.530 1.00 87.44 95 VAL A N 1
ATOM 763 C CA . VAL A 1 95 ? -8.361 -2.345 9.814 1.00 87.44 95 VAL A CA 1
ATOM 764 C C . VAL A 1 95 ? -8.778 -3.351 10.868 1.00 87.44 95 VAL A C 1
ATOM 766 O O . VAL A 1 95 ? -9.769 -4.059 10.717 1.00 87.44 95 VAL A O 1
ATOM 769 N N . MET A 1 96 ? -8.068 -3.350 11.992 1.00 87.75 96 MET A N 1
ATOM 770 C CA . MET A 1 96 ? -8.279 -4.324 13.052 1.00 87.75 96 MET A CA 1
ATOM 771 C C . MET A 1 96 ? -8.378 -3.674 14.425 1.00 87.75 96 MET A C 1
ATOM 773 O O . MET A 1 96 ? -7.693 -2.700 14.716 1.00 87.75 96 MET A O 1
ATOM 777 N N . ALA A 1 97 ? -9.219 -4.225 15.300 1.00 86.56 97 ALA A N 1
ATOM 778 C CA . ALA A 1 97 ? -9.349 -3.750 16.673 1.00 86.56 97 ALA A CA 1
ATOM 779 C C . ALA A 1 97 ? -7.990 -3.691 17.400 1.00 86.56 97 ALA A C 1
ATOM 781 O O . ALA A 1 97 ? -7.181 -4.608 17.292 1.00 86.56 97 ALA A O 1
ATOM 782 N N . LEU A 1 98 ? -7.776 -2.645 18.208 1.00 83.19 98 LEU A N 1
ATOM 783 C CA . LEU A 1 98 ? -6.568 -2.484 19.038 1.00 83.19 98 LEU A CA 1
ATOM 784 C C . LEU A 1 98 ? -6.334 -3.663 19.993 1.00 83.19 98 LEU A C 1
ATOM 786 O O . LEU A 1 98 ? -5.195 -3.997 20.295 1.00 83.19 98 LEU A O 1
ATOM 790 N N . ALA A 1 99 ? -7.415 -4.296 20.449 1.00 86.94 99 ALA A N 1
ATOM 791 C CA . ALA A 1 99 ? -7.383 -5.455 21.336 1.00 86.94 99 ALA A CA 1
ATOM 792 C C . ALA A 1 99 ? -7.296 -6.800 20.587 1.00 86.94 99 ALA A C 1
ATOM 794 O O . ALA A 1 99 ? -7.544 -7.851 21.178 1.00 86.94 99 ALA A O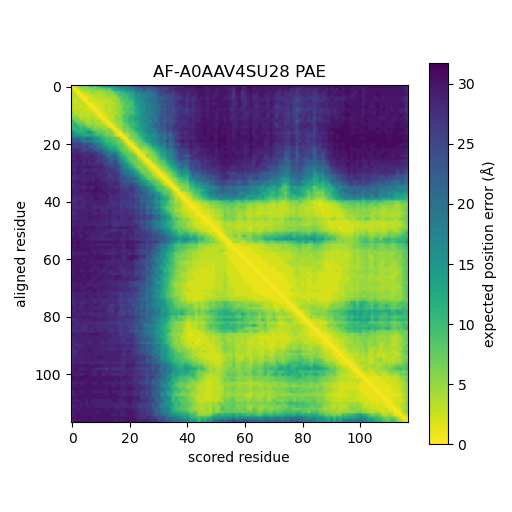 1
ATOM 795 N N . ALA A 1 100 ? -7.010 -6.799 19.283 1.00 86.94 100 ALA A N 1
ATOM 796 C CA . ALA A 1 100 ? -6.919 -8.040 18.532 1.00 86.94 100 ALA A CA 1
ATOM 797 C C . ALA A 1 100 ? -5.747 -8.905 19.006 1.00 86.94 100 ALA A C 1
ATOM 799 O O . ALA A 1 100 ? -4.644 -8.424 19.268 1.00 86.94 100 ALA A O 1
ATOM 800 N N . SER A 1 101 ? -5.995 -10.212 19.095 1.00 92.25 101 SER A N 1
ATOM 801 C CA . SER A 1 101 ? -4.954 -11.165 19.458 1.00 92.25 101 SER A CA 1
ATOM 802 C C . SER A 1 101 ? -3.890 -11.249 18.354 1.00 92.25 101 SER A C 1
ATOM 804 O O . SER A 1 101 ? -4.217 -11.093 17.172 1.00 92.25 101 SER A O 1
ATOM 806 N N . PRO A 1 102 ? -2.633 -11.587 18.691 1.00 90.38 102 PRO A N 1
ATOM 807 C CA . PRO A 1 102 ? -1.591 -11.821 17.690 1.00 90.38 102 PRO A CA 1
ATOM 808 C C . PRO A 1 102 ? -1.993 -12.856 16.628 1.00 90.38 102 PRO A C 1
ATOM 810 O O . PRO A 1 102 ? -1.614 -12.741 15.466 1.00 90.38 102 PRO A O 1
ATOM 813 N N . LEU A 1 103 ? -2.811 -13.842 17.011 1.00 92.56 103 LEU A N 1
ATOM 814 C CA . LEU A 1 103 ? -3.316 -14.869 16.102 1.00 92.56 103 LEU A CA 1
ATOM 815 C C . LEU A 1 103 ? -4.327 -14.289 15.102 1.00 92.56 103 LEU A C 1
ATOM 817 O O . LEU A 1 103 ? -4.268 -14.612 13.918 1.00 92.56 103 LEU A O 1
ATOM 821 N N . ASN A 1 104 ? -5.196 -13.376 15.542 1.00 90.00 104 ASN A N 1
ATOM 822 C CA . ASN A 1 104 ? -6.117 -12.667 14.653 1.00 90.00 104 ASN A CA 1
ATOM 823 C C . ASN A 1 104 ? -5.372 -11.736 13.689 1.00 90.00 104 ASN A C 1
ATOM 825 O O . ASN A 1 104 ? -5.729 -11.680 12.511 1.00 90.00 104 ASN A O 1
ATOM 829 N N . VAL A 1 105 ? -4.317 -11.061 14.161 1.00 89.06 105 VAL A N 1
ATOM 830 C CA . VAL A 1 105 ? -3.431 -10.245 13.314 1.00 89.06 105 VAL A CA 1
ATOM 831 C C . VAL A 1 105 ? -2.805 -11.109 12.226 1.00 89.06 105 VAL A C 1
ATOM 833 O O . VAL A 1 105 ? -2.927 -10.788 11.047 1.00 89.06 105 VAL A O 1
ATOM 836 N N . LEU A 1 106 ? -2.196 -12.235 12.605 1.00 89.19 106 LEU A N 1
ATOM 837 C CA . LEU A 1 106 ? -1.549 -13.140 11.658 1.00 89.19 106 LEU A CA 1
ATOM 838 C C . LEU A 1 106 ? -2.544 -13.722 10.650 1.00 89.19 106 LEU A C 1
ATOM 840 O O . LEU A 1 106 ? -2.275 -13.723 9.453 1.00 89.19 106 LEU A O 1
ATOM 844 N N . LYS A 1 107 ? -3.710 -14.170 11.123 1.00 90.56 107 LYS A N 1
ATOM 845 C CA . LYS A 1 107 ? -4.763 -14.713 10.262 1.00 90.56 107 LYS A CA 1
ATOM 846 C C . LYS A 1 107 ? -5.206 -13.692 9.219 1.00 90.56 107 LYS A C 1
ATOM 848 O O . LYS A 1 107 ? -5.246 -13.992 8.036 1.00 90.56 107 LYS A O 1
ATOM 853 N N . THR A 1 108 ? -5.478 -12.468 9.648 1.00 88.69 108 THR A N 1
ATOM 854 C CA . THR A 1 108 ? -5.903 -11.389 8.746 1.00 88.69 108 THR A CA 1
ATOM 855 C C . THR A 1 108 ? -4.792 -10.998 7.779 1.00 88.69 108 THR A C 1
ATOM 857 O O . THR A 1 108 ? -5.051 -10.732 6.606 1.00 88.69 108 THR A O 1
ATOM 860 N N . LEU A 1 109 ? -3.540 -11.028 8.242 1.00 86.75 109 LEU A N 1
ATOM 861 C CA . LEU A 1 109 ? -2.387 -10.765 7.396 1.00 86.75 109 LEU A CA 1
ATOM 862 C C . LEU A 1 109 ? -2.293 -11.786 6.256 1.00 86.75 109 LEU A C 1
ATOM 864 O O . LEU A 1 109 ? -2.081 -11.401 5.112 1.00 86.75 109 LEU A O 1
ATOM 868 N N . CYS A 1 110 ? -2.491 -13.070 6.549 1.00 87.81 110 CYS A N 1
ATOM 869 C CA . CYS A 1 110 ? -2.449 -14.135 5.549 1.00 87.81 110 CYS A CA 1
ATOM 870 C C . CYS A 1 110 ? -3.699 -14.183 4.657 1.00 87.81 110 CYS A C 1
ATOM 872 O O . CYS A 1 110 ? -3.578 -14.387 3.453 1.00 87.81 110 CYS A O 1
ATOM 874 N N . ASP A 1 111 ? -4.887 -14.005 5.230 1.00 88.62 111 ASP A N 1
ATOM 875 C CA . ASP A 1 111 ? -6.147 -14.237 4.518 1.00 88.62 111 ASP A CA 1
ATOM 876 C C . ASP A 1 111 ? -6.591 -13.013 3.712 1.00 88.62 111 ASP A C 1
ATOM 878 O O . ASP A 1 111 ? -7.094 -13.146 2.598 1.00 88.62 111 ASP A O 1
ATOM 882 N N . GLN A 1 112 ? -6.428 -11.816 4.278 1.00 83.81 112 GLN A N 1
ATOM 883 C CA . GLN A 1 112 ? -6.998 -10.592 3.714 1.00 83.81 112 GLN A CA 1
ATOM 884 C C . GLN A 1 112 ? -5.946 -9.700 3.075 1.00 83.81 112 GLN A C 1
ATOM 886 O O . GLN A 1 112 ? -6.199 -9.106 2.031 1.00 83.81 112 GLN A O 1
ATOM 891 N N . VAL A 1 113 ? -4.767 -9.609 3.686 1.00 83.44 113 VAL A N 1
ATOM 892 C CA . VAL A 1 113 ? -3.741 -8.634 3.304 1.00 83.44 113 VAL A CA 1
ATOM 893 C C . VAL A 1 113 ? -2.726 -9.216 2.313 1.00 83.44 113 VAL A C 1
ATOM 895 O O . VAL A 1 113 ? -2.307 -8.524 1.388 1.00 83.44 113 VAL A O 1
ATOM 898 N N . LEU A 1 114 ? -2.365 -10.491 2.468 1.00 82.19 114 LEU A N 1
ATOM 899 C CA . LEU A 1 114 ? -1.485 -11.245 1.571 1.00 82.19 114 LEU A CA 1
ATOM 900 C C . LEU A 1 114 ? -2.181 -12.519 1.057 1.00 82.19 114 LEU A C 1
ATOM 902 O O . LEU A 1 114 ? -1.634 -13.615 1.224 1.00 82.19 114 LEU A O 1
ATOM 906 N N . PRO A 1 115 ? -3.380 -12.409 0.445 1.00 71.25 115 PRO A N 1
ATOM 907 C CA . PRO A 1 115 ? -4.062 -13.579 -0.084 1.00 71.25 115 PRO A CA 1
ATOM 908 C C . PRO A 1 115 ? -3.152 -14.239 -1.121 1.00 71.25 115 PRO A C 1
ATOM 910 O O . PRO A 1 115 ? -2.578 -13.542 -1.961 1.00 71.25 115 PRO A O 1
ATOM 913 N N . ARG A 1 116 ? -2.993 -15.563 -0.991 1.00 60.56 116 ARG A N 1
ATOM 914 C CA . ARG A 1 116 ? -2.049 -16.395 -1.755 1.00 60.56 116 ARG A CA 1
ATOM 915 C C . ARG A 1 116 ? -1.894 -15.906 -3.200 1.00 60.56 116 ARG A C 1
ATOM 917 O O . ARG A 1 116 ? -2.880 -15.825 -3.931 1.00 60.56 116 ARG A O 1
ATOM 924 N N . ILE A 1 117 ? -0.646 -15.582 -3.544 1.00 53.84 117 ILE A N 1
ATOM 925 C CA . ILE A 1 117 ? -0.154 -15.421 -4.919 1.00 53.84 117 ILE A CA 1
ATOM 926 C C . ILE A 1 117 ? -0.179 -16.792 -5.593 1.00 53.84 117 ILE A C 1
ATOM 928 O O . ILE A 1 117 ? 0.191 -17.774 -4.904 1.00 53.84 117 ILE A O 1
#

Radius of gyration: 33.6 Å; Cα contacts (8 Å, |Δi|>4): 94; chains: 1; bounding box: 70×51×88 Å

Organism: NCBI:txid1538125

Foldseek 3Di:
DVVVVVVVVVVVVVVPPPPPPPPVPPPPPPPPPPQPDPVQAAEDEDEDEAEDDPDVVVVVVVVCVQQVVQVCVLVCVDVVNPSSSRHRYDYDYDYDHPPDDPVNVVCCCDVPRVDDD

Secondary structure (DSSP, 8-state):
-HHHHHHHHHHHHHTTS--------------------TTSSEEEEEEEEEEP-S-HHHHHHHHHHHHHHHHHHHTT-STT-GGGGTEEEEEEEEEE-TT--HHHHHHHIIIIIS---

Mean predicted aligned error: 15.16 Å

Solvent-accessible surface area (backbone atoms only — not comparable to full-atom values): 7239 Å² total; per-residue (Å²): 122,71,70,61,54,55,54,52,54,53,54,57,56,64,73,68,59,80,82,74,78,73,73,76,75,78,73,75,75,71,71,79,71,78,76,76,50,85,85,78,30,49,78,41,79,46,55,46,82,39,69,56,64,95,49,64,68,59,54,53,50,51,53,49,53,46,45,53,48,30,52,39,42,54,71,52,74,44,81,87,56,76,62,45,76,54,34,33,60,40,65,38,78,47,74,37,61,78,83,57,50,72,65,56,52,51,49,45,43,47,63,71,43,50,51,82,130

Nearest PDB structures (foldseek):
  7po0-assembly1_a  TM=4.812E-01  e=5.441E-01  Homo sapiens
  7x9u-assembly1_A  TM=4.939E-01  e=1.066E+00  Homo sapiens
  7pnx-assembly1_a  TM=4.816E-01  e=1.140E+00  Homo sapiens
  8hep-assembly1_B  TM=3.799E-01  e=9.811E+00  Acetivibrio thermocellus DSM 1313

Sequence (117 aa):
MSQIIILVTLILFAASIPFSTSSVFRQRQKQPKEKITDHDKIPIKIGAILPATAFEQIRRQYDKALVDTANNINKGKFRRFGFTNVYRLEAQTDVMALAASPLNVLKTLCDQVLPRI

pLDDT: mean 77.06, std 14.38, range [49.0, 93.38]